Protein AF-A0A9D3YQ6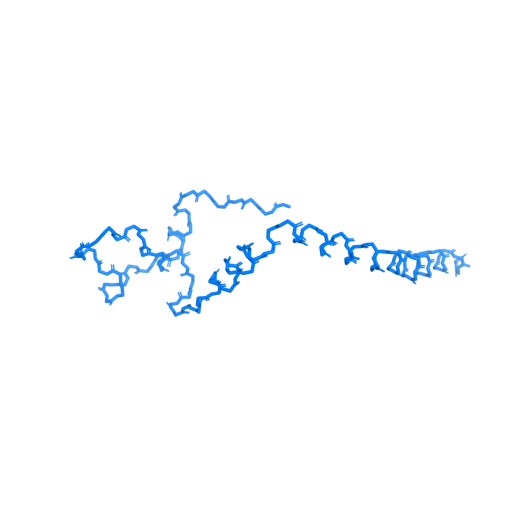0-F1 (afdb_monomer)

pLDDT: mean 81.56, std 13.22, range [49.41, 96.06]

Secondary structure (DSSP, 8-state):
-PPPPPTTHHHHHH----TTTS-S--SS-GGG--GGGSS-SS----HHHHHHHHHHHGGGHHHHHHHHHHHHHHHHIIIIIIIIIIHHHTT-

Solvent-accessible surface area (backbone atoms only — not comparable to full-atom values): 5836 Å² total; per-residue (Å²): 133,82,77,79,78,59,90,64,50,49,32,78,74,39,52,75,81,53,71,91,79,67,55,83,85,54,102,56,76,59,86,73,63,64,52,43,46,36,92,53,89,79,79,83,82,61,63,59,61,52,48,54,51,42,76,76,36,61,89,47,53,63,54,52,54,52,51,53,47,66,64,47,48,58,54,49,52,56,62,47,49,44,54,60,51,55,52,54,61,70,74,108

InterPro domains:
  IPR002129 Pyridoxal phosphate-dependent decarboxylase, major domain [PF00282] (7-67)
  IPR015421 Pyridoxal phosphate-dependent transferase, major domain [G3DSA:3.40.640.10] (11-45)
  IPR015424 Pyridoxal phosphate-dependent transferase [SSF53383] (7-58)

Foldseek 3Di:
DDDDDDPPPLLVVQAPPPCVQQPCPDPDHSVPVCQSSDNDNDDDPPVVVVVVCCVVQVPCPVVVVVVVCVVVVVVCCVVPVCCVPVVVVVVD

Mean predicted aligned error: 11.25 Å

Sequence (92 aa):
MVPMPRQGELESVNELGADYLYQKDKMYDTSYDTGDKAIQCGRHNDVFKLWLMWRSKVNKFTNILSHVFQQLCPFIFTHLIVYDIVYFDSTK

Nearest PDB structures (foldseek):
  3vp6-assembly1_A  TM=1.001E+00  e=2.426E-04  Homo sapiens

Structure (mmCIF, N/CA/C/O backbone):
data_AF-A0A9D3YQ60-F1
#
_entry.id   AF-A0A9D3YQ60-F1
#
loop_
_atom_site.group_PDB
_atom_site.id
_atom_site.type_symbol
_atom_site.label_atom_id
_atom_site.label_alt_id
_atom_site.label_comp_id
_atom_site.label_asym_id
_atom_site.label_entity_id
_atom_site.label_seq_id
_atom_site.pdbx_PDB_ins_code
_atom_site.Cartn_x
_atom_site.Cartn_y
_atom_site.Cartn_z
_atom_site.occupancy
_atom_site.B_iso_or_equiv
_atom_site.auth_seq_id
_atom_site.auth_comp_id
_atom_site.auth_asym_id
_atom_site.auth_atom_id
_atom_site.pdbx_PDB_model_num
ATOM 1 N N . MET A 1 1 ? 17.279 -11.17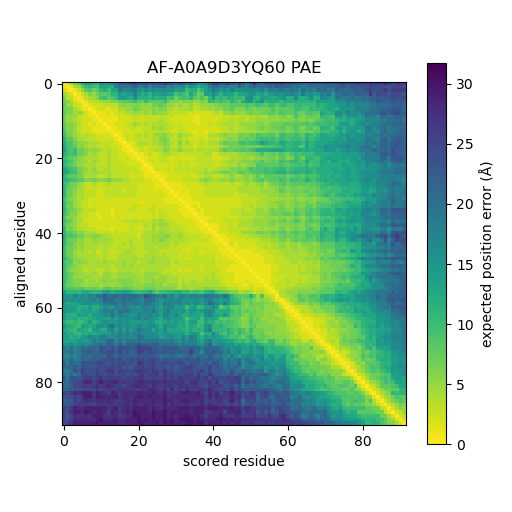1 -3.790 1.00 49.41 1 MET A N 1
ATOM 2 C CA . MET A 1 1 ? 15.838 -11.500 -3.819 1.00 49.41 1 MET A CA 1
ATOM 3 C C . MET A 1 1 ? 15.292 -11.121 -2.452 1.00 49.41 1 MET A C 1
ATOM 5 O O . MET A 1 1 ? 15.751 -11.697 -1.476 1.00 49.41 1 MET A O 1
ATOM 9 N N . VAL A 1 2 ? 14.470 -10.073 -2.346 1.00 66.50 2 VAL A N 1
ATOM 10 C CA . VAL A 1 2 ? 13.914 -9.655 -1.046 1.00 66.50 2 VAL A CA 1
ATOM 11 C C . VAL A 1 2 ? 12.817 -10.658 -0.677 1.00 66.50 2 VAL A C 1
ATOM 13 O O . VAL A 1 2 ? 11.927 -10.868 -1.504 1.00 66.50 2 VAL A O 1
ATOM 16 N N . PRO A 1 3 ? 12.891 -11.330 0.484 1.00 75.25 3 PRO A N 1
ATOM 17 C CA . PRO A 1 3 ? 11.858 -12.273 0.885 1.00 75.25 3 PRO A CA 1
ATOM 18 C C . PRO A 1 3 ? 10.534 -11.527 1.074 1.00 75.25 3 PRO A C 1
ATOM 20 O O . PRO A 1 3 ? 10.490 -10.465 1.693 1.00 75.25 3 PRO A O 1
ATOM 23 N N . MET A 1 4 ? 9.458 -12.078 0.512 1.00 69.81 4 MET A N 1
ATOM 24 C CA . MET A 1 4 ? 8.104 -11.587 0.766 1.00 69.81 4 MET A CA 1
ATOM 25 C C . MET A 1 4 ? 7.801 -11.723 2.267 1.00 69.81 4 MET A C 1
ATOM 27 O O . MET A 1 4 ? 7.992 -12.822 2.799 1.00 69.81 4 MET A O 1
ATOM 31 N N . PRO A 1 5 ? 7.335 -10.658 2.947 1.00 76.62 5 PRO A N 1
ATOM 32 C CA . PRO A 1 5 ? 6.929 -10.740 4.346 1.00 76.62 5 PRO A CA 1
ATOM 33 C C . PRO A 1 5 ? 5.856 -11.811 4.531 1.00 76.62 5 PRO A C 1
ATOM 35 O O . PRO A 1 5 ? 4.953 -11.941 3.696 1.00 76.62 5 PRO A O 1
ATOM 38 N N . ARG A 1 6 ? 5.934 -12.573 5.626 1.00 87.56 6 ARG A N 1
ATOM 39 C CA . ARG A 1 6 ? 4.855 -13.497 5.986 1.00 87.56 6 ARG A CA 1
ATOM 40 C C . ARG A 1 6 ? 3.608 -12.691 6.339 1.00 87.56 6 ARG A C 1
ATO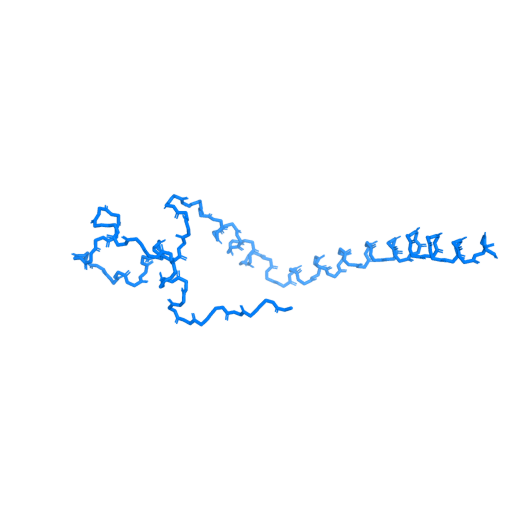M 42 O O . ARG A 1 6 ? 3.672 -11.539 6.772 1.00 87.56 6 ARG A O 1
ATOM 49 N N . GLN A 1 7 ? 2.448 -13.302 6.133 1.00 86.44 7 GLN A N 1
ATOM 50 C CA . GLN A 1 7 ? 1.178 -12.647 6.413 1.00 86.44 7 GLN A CA 1
ATOM 51 C C . GLN A 1 7 ? 1.103 -12.226 7.888 1.00 86.44 7 GLN A C 1
ATOM 53 O O . GLN A 1 7 ? 1.437 -13.010 8.772 1.00 86.44 7 GLN A O 1
ATOM 58 N N . GLY A 1 8 ? 0.700 -10.976 8.133 1.00 88.12 8 GLY A N 1
ATOM 59 C CA . GLY A 1 8 ? 0.611 -10.383 9.473 1.00 88.12 8 GLY A CA 1
ATOM 60 C C . GLY A 1 8 ? 1.886 -9.690 9.969 1.00 88.12 8 GLY A C 1
ATOM 61 O O . GLY A 1 8 ? 1.787 -8.846 10.852 1.00 88.12 8 GLY A O 1
ATOM 62 N N . GLU A 1 9 ? 3.063 -9.938 9.378 1.00 93.62 9 GLU A N 1
ATOM 63 C CA . GLU A 1 9 ? 4.314 -9.323 9.866 1.00 93.62 9 GLU A CA 1
ATOM 64 C C . GLU A 1 9 ? 4.308 -7.796 9.724 1.00 93.62 9 GLU A C 1
ATOM 66 O O . GLU A 1 9 ? 4.679 -7.081 10.651 1.00 93.62 9 GLU A O 1
ATOM 71 N N . LEU A 1 10 ? 3.828 -7.291 8.584 1.00 92.81 10 LEU A N 1
ATOM 72 C CA . LEU A 1 10 ? 3.741 -5.850 8.330 1.00 92.81 10 LEU A CA 1
ATOM 73 C C . LEU A 1 10 ? 2.799 -5.125 9.293 1.00 92.81 10 LEU A C 1
ATOM 75 O O . LEU A 1 10 ? 3.037 -3.964 9.594 1.00 92.81 10 LEU A O 1
ATOM 79 N N . GLU A 1 11 ? 1.744 -5.793 9.750 1.00 92.38 11 GLU A N 1
ATOM 80 C CA . GLU A 1 11 ? 0.815 -5.242 10.739 1.00 92.38 11 GLU A CA 1
ATOM 81 C C . GLU A 1 11 ? 1.483 -5.241 12.113 1.00 92.38 11 GLU A C 1
ATOM 83 O O . GLU A 1 11 ? 1.644 -4.188 12.709 1.00 92.38 11 GLU A O 1
ATOM 88 N N . SER A 1 12 ? 2.035 -6.384 12.539 1.00 92.31 12 SER A N 1
ATOM 89 C CA . SER A 1 12 ? 2.656 -6.525 13.865 1.00 92.31 12 SER A CA 1
ATOM 90 C C . SER A 1 12 ? 3.791 -5.536 14.161 1.00 92.31 12 SER A C 1
ATOM 92 O O . SER A 1 12 ? 4.059 -5.243 15.321 1.00 92.31 12 SER A O 1
ATOM 94 N N . VAL A 1 13 ? 4.483 -5.048 13.126 1.00 92.88 13 VAL A N 1
ATOM 95 C CA . VAL A 1 13 ? 5.615 -4.122 13.270 1.00 92.88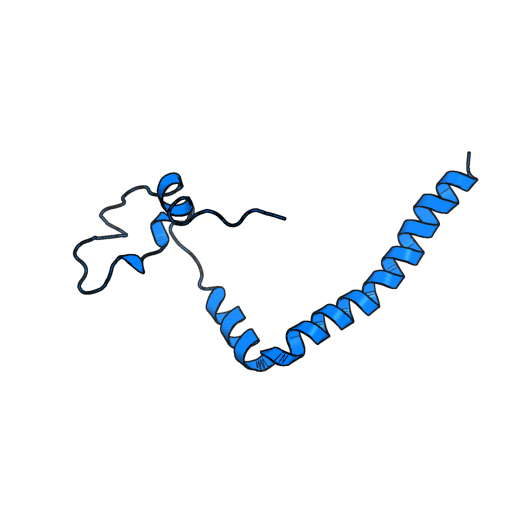 13 VAL A CA 1
ATOM 96 C C . VAL A 1 13 ? 5.186 -2.656 13.186 1.00 92.88 13 VAL A C 1
ATOM 98 O O . VAL A 1 13 ? 5.848 -1.806 13.776 1.00 92.88 13 VAL A O 1
ATOM 101 N N . ASN A 1 14 ? 4.121 -2.348 12.443 1.00 94.06 14 ASN A N 1
ATOM 102 C CA . ASN A 1 14 ? 3.734 -0.966 12.146 1.00 94.06 14 ASN A CA 1
ATOM 103 C C . ASN A 1 14 ? 2.451 -0.522 12.864 1.00 94.06 14 ASN A C 1
ATOM 105 O O . ASN A 1 14 ? 2.166 0.675 12.879 1.00 94.06 14 ASN A O 1
ATOM 109 N N . GLU A 1 15 ? 1.688 -1.450 13.443 1.00 91.94 15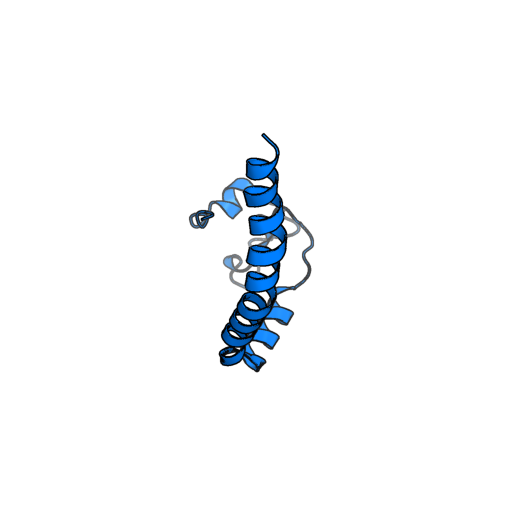 GLU A N 1
ATOM 110 C CA . GLU A 1 15 ? 0.422 -1.155 14.104 1.00 91.94 15 GLU A CA 1
ATOM 111 C C . GLU A 1 15 ? 0.629 -0.222 15.301 1.00 91.94 15 GLU A C 1
ATOM 113 O O . GLU A 1 15 ? 1.427 -0.481 16.204 1.00 91.94 15 GLU A O 1
ATOM 118 N N . LEU A 1 16 ? -0.133 0.873 15.305 1.00 89.81 16 LEU A N 1
ATOM 119 C CA . LEU A 1 16 ? -0.205 1.812 16.425 1.00 89.81 16 LEU A CA 1
ATOM 120 C C . LEU A 1 16 ? -1.541 1.721 17.173 1.00 89.81 16 LEU A C 1
ATOM 122 O O . LEU A 1 16 ? -1.651 2.273 18.265 1.00 89.81 16 LEU A O 1
ATOM 126 N N . GLY A 1 17 ? -2.553 1.062 16.594 1.00 88.19 17 GLY A N 1
ATOM 127 C CA . GLY A 1 17 ? -3.875 0.918 17.209 1.00 88.19 17 GLY A CA 1
ATOM 128 C C . GLY A 1 17 ? -4.609 2.253 17.366 1.00 88.19 17 GLY A C 1
ATOM 129 O O . GLY A 1 17 ? -5.179 2.536 18.415 1.00 88.19 17 GLY A O 1
ATOM 130 N N . ALA A 1 18 ? -4.557 3.122 16.352 1.00 89.38 18 ALA A N 1
ATOM 131 C CA . ALA A 1 18 ? -5.178 4.443 16.425 1.00 89.38 18 ALA A CA 1
ATOM 132 C C . ALA A 1 18 ? -6.716 4.367 16.310 1.00 89.38 18 ALA A C 1
ATOM 134 O O . ALA A 1 18 ? -7.265 4.285 15.206 1.00 89.38 18 ALA A O 1
ATOM 135 N N . ASP A 1 19 ? -7.411 4.500 17.444 1.00 87.88 19 ASP A N 1
ATOM 136 C CA . ASP A 1 19 ? -8.880 4.399 17.557 1.00 87.88 19 ASP A CA 1
ATOM 137 C C . ASP A 1 19 ? -9.667 5.398 16.688 1.00 87.88 19 ASP A C 1
ATOM 139 O O . ASP A 1 19 ? -10.839 5.186 16.381 1.00 87.88 19 ASP A O 1
ATOM 143 N N . TYR A 1 20 ? -9.038 6.498 16.270 1.00 89.88 20 TYR A N 1
ATOM 144 C CA . TYR A 1 20 ? -9.668 7.533 15.445 1.00 89.88 20 TYR A CA 1
ATOM 145 C C . TYR A 1 20 ? -9.513 7.302 13.935 1.00 89.88 20 TYR A C 1
ATOM 147 O O . TYR A 1 20 ? -10.193 7.965 13.153 1.00 89.88 20 TYR A O 1
ATOM 155 N N . LEU A 1 21 ? -8.616 6.404 13.510 1.00 91.38 21 LEU A N 1
ATOM 156 C CA . LEU A 1 21 ? -8.302 6.181 12.094 1.00 91.38 21 LEU A CA 1
ATOM 157 C C . LEU A 1 21 ? -8.818 4.818 11.605 1.00 91.38 21 LEU A C 1
ATOM 159 O O . LEU A 1 21 ? -9.423 4.733 10.531 1.00 91.38 21 LEU A O 1
ATOM 163 N N . TYR A 1 22 ? -8.658 3.768 12.419 1.00 89.56 22 TYR A N 1
ATOM 164 C CA . TYR A 1 22 ? -9.014 2.384 12.072 1.00 89.56 22 TYR A CA 1
ATOM 165 C C . TYR A 1 22 ? -9.993 1.767 13.079 1.00 89.56 22 TYR A C 1
ATOM 167 O O . TYR A 1 22 ? -9.733 0.736 13.697 1.00 89.56 22 TYR A O 1
ATOM 175 N N . GLN A 1 23 ? -11.149 2.417 13.219 1.00 92.19 23 GLN A N 1
ATOM 176 C CA . GLN A 1 23 ? -12.281 1.947 14.023 1.00 92.19 23 GLN A CA 1
ATOM 177 C C . GLN A 1 23 ? -12.688 0.510 13.659 1.00 92.19 23 GLN A C 1
ATOM 179 O O . GLN A 1 23 ? -12.833 0.182 12.479 1.00 92.19 23 GLN A O 1
ATOM 184 N N . LYS A 1 24 ? -12.874 -0.350 14.667 1.00 89.19 24 LYS A N 1
ATOM 185 C CA . LYS A 1 24 ? -13.199 -1.775 14.465 1.00 89.19 24 LYS A CA 1
ATOM 186 C C . LYS A 1 24 ? -14.703 -2.040 14.306 1.00 89.19 24 LYS A C 1
ATOM 188 O O . LYS A 1 24 ? -15.080 -3.118 13.863 1.00 89.19 24 LYS A O 1
ATOM 193 N N . ASP A 1 25 ? -15.552 -1.067 14.619 1.00 93.88 25 ASP A N 1
ATOM 194 C CA . ASP A 1 25 ? -17.020 -1.138 14.634 1.00 93.88 25 ASP A CA 1
ATOM 195 C C . ASP A 1 25 ? -17.686 -0.663 13.326 1.00 93.88 25 ASP A C 1
ATOM 197 O O . ASP A 1 25 ? -18.858 -0.285 13.300 1.00 93.88 25 ASP A O 1
ATOM 201 N N . LYS A 1 26 ? -16.957 -0.691 12.206 1.00 94.00 26 LYS A N 1
ATOM 202 C CA . LYS A 1 26 ? -17.474 -0.252 10.902 1.00 94.00 26 LYS A CA 1
ATOM 203 C C . LYS A 1 26 ? -18.476 -1.255 10.316 1.00 94.00 26 LYS A C 1
ATOM 205 O O . LYS A 1 26 ? -18.390 -2.457 10.532 1.00 94.00 26 LYS A O 1
ATOM 210 N N . MET A 1 27 ? -19.392 -0.762 9.477 1.00 96.06 27 MET A N 1
ATOM 211 C CA . MET A 1 27 ? -20.412 -1.572 8.778 1.00 96.06 27 MET A CA 1
ATOM 212 C C . MET A 1 27 ? -19.849 -2.469 7.651 1.00 96.06 27 MET A C 1
ATOM 214 O O . MET A 1 27 ? -20.611 -3.007 6.849 1.00 96.06 27 MET A 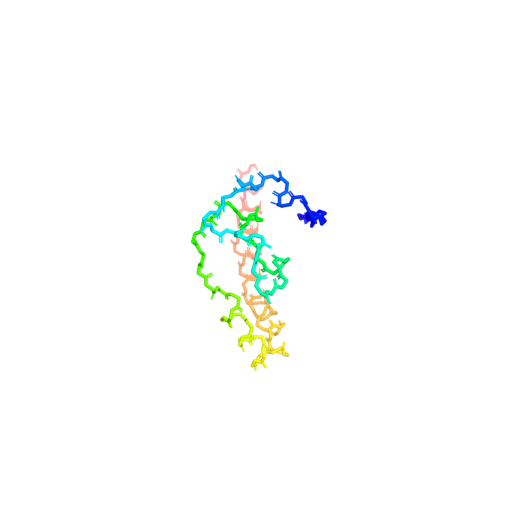O 1
ATOM 218 N N . TYR A 1 28 ? -18.527 -2.594 7.540 1.00 95.62 28 TYR A N 1
ATOM 219 C CA . TYR A 1 28 ? -17.828 -3.376 6.525 1.00 95.62 28 TYR A CA 1
ATOM 220 C C . TYR A 1 28 ? -16.674 -4.153 7.168 1.00 95.62 28 TYR A C 1
ATOM 222 O O . TYR A 1 28 ? -16.268 -3.852 8.288 1.00 95.62 28 TYR A O 1
ATOM 230 N N . ASP A 1 29 ? -16.136 -5.146 6.457 1.00 95.06 29 ASP A N 1
ATOM 231 C CA . ASP A 1 29 ? -14.988 -5.912 6.943 1.00 95.06 29 ASP A CA 1
ATOM 232 C C . ASP A 1 29 ? -13.740 -5.021 7.066 1.00 95.06 29 ASP A C 1
ATOM 234 O O . ASP A 1 29 ? -13.157 -4.576 6.076 1.00 95.06 29 ASP A O 1
ATOM 238 N N . THR A 1 30 ? -13.316 -4.770 8.300 1.00 92.94 30 THR A N 1
ATOM 239 C CA . THR A 1 30 ? -12.171 -3.908 8.611 1.00 92.94 30 THR A CA 1
ATOM 240 C C . THR A 1 30 ? -10.833 -4.525 8.206 1.00 92.94 30 THR A C 1
ATOM 242 O O . THR A 1 30 ? -9.826 -3.824 8.191 1.00 92.94 30 THR A O 1
ATOM 245 N N . SER A 1 31 ? -10.800 -5.790 7.765 1.00 91.38 31 SER A N 1
ATOM 246 C CA . SER A 1 31 ? -9.595 -6.416 7.203 1.00 91.38 31 SER A CA 1
ATOM 247 C C . SER A 1 31 ? -9.065 -5.715 5.935 1.00 91.38 31 SER A C 1
ATOM 249 O O . SER A 1 31 ? -7.870 -5.814 5.622 1.00 91.38 31 SER A O 1
ATOM 251 N N . TYR A 1 32 ? -9.927 -4.964 5.232 1.00 92.56 32 TYR A N 1
ATOM 252 C CA . TYR A 1 32 ? -9.566 -4.130 4.080 1.00 92.56 32 TYR A CA 1
ATOM 253 C C . TYR A 1 32 ? -8.859 -2.819 4.460 1.00 92.56 32 TYR A C 1
ATOM 255 O O . TYR A 1 32 ? -8.240 -2.192 3.594 1.00 92.56 32 TYR A O 1
ATOM 263 N N . ASP A 1 33 ? -8.896 -2.411 5.730 1.00 93.19 33 ASP A N 1
ATOM 264 C CA . ASP A 1 33 ? -8.158 -1.248 6.213 1.00 93.19 33 ASP A CA 1
ATOM 265 C C . ASP A 1 33 ? -6.674 -1.630 6.365 1.00 93.19 33 ASP A C 1
ATOM 267 O O . ASP A 1 33 ? -6.231 -2.192 7.361 1.00 93.19 33 ASP A O 1
ATOM 271 N N . THR A 1 34 ? -5.860 -1.350 5.344 1.00 92.94 34 THR A N 1
ATOM 272 C CA . THR A 1 34 ? -4.435 -1.747 5.325 1.00 92.94 34 THR A CA 1
ATOM 273 C C . THR A 1 34 ? -3.498 -0.727 5.969 1.00 92.94 34 THR A C 1
ATOM 275 O O . THR A 1 34 ? -2.307 -0.710 5.662 1.00 92.94 34 THR A O 1
ATOM 278 N N . GLY A 1 35 ? -4.033 0.205 6.744 1.00 91.88 35 GLY A N 1
ATOM 279 C CA . GLY A 1 35 ? -3.291 1.376 7.180 1.00 91.88 35 GLY A CA 1
ATOM 280 C C . GLY A 1 35 ? -2.265 1.086 8.273 1.00 91.88 35 GLY A C 1
ATOM 281 O O . GLY A 1 35 ? -1.116 1.484 8.125 1.00 91.88 35 GLY A O 1
ATOM 282 N N . ASP A 1 36 ? -2.626 0.271 9.267 1.00 92.88 36 ASP A N 1
ATOM 283 C CA . ASP A 1 36 ? -1.712 -0.220 10.317 1.00 92.88 36 ASP A CA 1
ATOM 284 C C . ASP A 1 36 ? -0.617 -1.170 9.788 1.00 92.88 36 ASP A C 1
ATOM 286 O O . ASP A 1 36 ? 0.282 -1.575 10.514 1.00 92.88 36 ASP A O 1
ATOM 290 N N . LYS A 1 37 ? -0.647 -1.515 8.494 1.00 92.50 37 LYS A N 1
ATOM 291 C CA . LYS A 1 37 ? 0.410 -2.292 7.821 1.00 92.50 37 LYS A CA 1
ATOM 292 C C . LYS A 1 37 ? 1.510 -1.404 7.241 1.00 92.50 37 LYS A C 1
ATOM 294 O O . LYS A 1 37 ? 2.483 -1.925 6.695 1.00 92.50 37 LYS A O 1
ATOM 299 N N . ALA A 1 38 ? 1.337 -0.083 7.276 1.00 91.75 38 ALA A N 1
ATOM 300 C CA . ALA A 1 38 ? 2.237 0.884 6.670 1.00 91.75 38 ALA A CA 1
ATOM 301 C C . ALA A 1 38 ? 2.778 1.862 7.714 1.00 91.75 38 ALA A C 1
ATOM 303 O O . ALA A 1 38 ? 2.086 2.267 8.635 1.00 91.75 38 ALA A O 1
ATOM 304 N N . ILE A 1 39 ? 4.011 2.318 7.499 1.00 92.62 39 ILE A N 1
ATOM 305 C CA . ILE A 1 39 ? 4.644 3.357 8.328 1.00 92.62 39 ILE A CA 1
ATOM 306 C C . ILE A 1 39 ? 3.973 4.731 8.114 1.00 92.62 39 ILE A C 1
ATOM 308 O O . ILE A 1 39 ? 4.080 5.632 8.940 1.00 92.62 39 ILE A O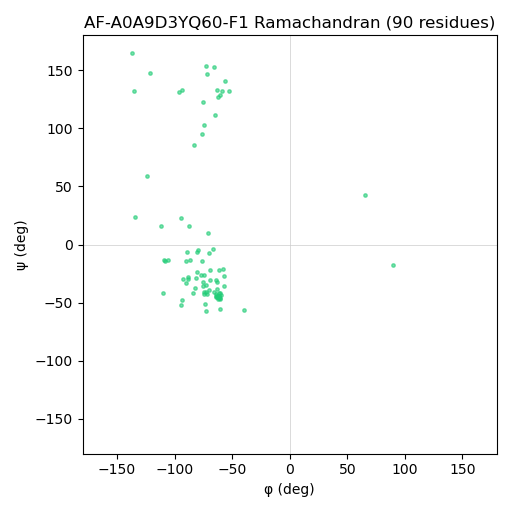 1
ATOM 312 N N . GLN A 1 40 ? 3.300 4.927 6.976 1.00 92.56 40 GLN A N 1
ATOM 313 C CA . GLN A 1 40 ? 2.693 6.202 6.590 1.00 92.56 40 GLN A CA 1
ATOM 314 C C . GLN A 1 40 ? 1.223 6.276 7.011 1.00 92.56 40 GLN A C 1
ATOM 316 O O . GLN A 1 40 ? 0.449 5.386 6.670 1.00 92.56 40 GLN A O 1
ATOM 321 N N . CYS A 1 41 ? 0.810 7.392 7.622 1.00 90.25 41 CYS A N 1
ATOM 322 C CA . CYS A 1 41 ? -0.604 7.646 7.919 1.00 90.25 41 CYS A CA 1
ATOM 323 C C . CYS A 1 41 ? -1.402 7.974 6.644 1.00 90.25 41 CYS A C 1
ATOM 325 O O . CYS A 1 41 ? -2.381 7.313 6.313 1.00 90.25 41 CYS A O 1
ATOM 327 N N . GLY A 1 42 ? -0.977 9.008 5.908 1.00 92.12 42 GLY A N 1
ATOM 328 C CA . GLY A 1 42 ? -1.578 9.405 4.634 1.00 92.12 42 GLY A CA 1
ATOM 329 C C . GLY A 1 42 ? -0.816 8.805 3.457 1.00 92.12 42 GLY A C 1
ATOM 330 O O . GLY A 1 42 ? 0.407 8.931 3.389 1.00 92.12 42 GLY A O 1
ATOM 331 N N . ARG A 1 43 ? -1.526 8.185 2.508 1.00 94.00 43 ARG A N 1
ATOM 332 C CA . ARG A 1 43 ? -0.911 7.542 1.338 1.00 94.00 43 ARG A CA 1
ATOM 333 C C . ARG A 1 43 ? -1.652 7.879 0.048 1.00 94.00 43 ARG A C 1
ATOM 335 O O . ARG A 1 43 ? -2.873 7.763 -0.028 1.00 94.00 43 ARG A O 1
ATOM 342 N N . HIS A 1 44 ? -0.900 8.264 -0.981 1.00 95.94 44 HIS A N 1
ATOM 343 C CA . HIS A 1 44 ? -1.442 8.484 -2.321 1.00 95.94 44 HIS A CA 1
ATOM 344 C C . HIS A 1 44 ? -1.806 7.149 -2.993 1.00 95.94 44 HIS A C 1
ATOM 346 O O . HIS A 1 44 ? -1.150 6.129 -2.785 1.00 95.94 44 HIS A O 1
ATOM 352 N N . ASN A 1 45 ? -2.853 7.139 -3.822 1.00 93.69 45 ASN A N 1
ATOM 353 C CA . ASN A 1 45 ? -3.259 5.940 -4.553 1.00 93.69 45 ASN A CA 1
ATOM 354 C C . ASN A 1 45 ? -2.436 5.773 -5.842 1.00 93.69 45 ASN A C 1
ATOM 356 O O . ASN A 1 45 ? -2.857 6.174 -6.928 1.00 93.69 45 ASN A O 1
ATOM 360 N N . ASP A 1 46 ? -1.265 5.150 -5.723 1.00 94.94 46 ASP A N 1
ATOM 361 C CA . ASP A 1 46 ? -0.417 4.838 -6.880 1.00 94.94 46 ASP A CA 1
ATOM 362 C C . ASP A 1 46 ? -0.853 3.573 -7.633 1.00 94.94 46 ASP A C 1
ATOM 364 O O . ASP A 1 46 ? -0.594 3.440 -8.834 1.00 94.94 46 ASP A O 1
ATOM 368 N N . VAL A 1 47 ? -1.570 2.656 -6.966 1.00 95.19 47 VAL A N 1
ATOM 369 C CA . VAL A 1 47 ? -1.964 1.370 -7.564 1.00 95.19 47 VAL A CA 1
ATOM 370 C C . VAL A 1 47 ? -2.914 1.557 -8.744 1.00 95.19 47 VAL A C 1
ATOM 372 O O . VAL A 1 47 ? -2.848 0.794 -9.705 1.00 95.19 47 VAL A O 1
ATOM 375 N N . PHE A 1 48 ? -3.745 2.602 -8.739 1.00 94.25 48 PHE A N 1
ATOM 376 C CA . PHE A 1 48 ? -4.695 2.838 -9.824 1.00 94.25 48 PHE A CA 1
ATOM 377 C C . PHE A 1 48 ? -4.016 3.173 -11.161 1.00 94.25 48 PHE A C 1
ATOM 379 O O . PHE A 1 48 ? -4.413 2.649 -12.204 1.00 94.25 48 PHE A O 1
ATOM 386 N N . LYS A 1 49 ? -2.947 3.984 -11.139 1.00 93.81 49 LYS A N 1
ATOM 387 C CA . LYS A 1 49 ? -2.163 4.318 -12.344 1.00 93.81 49 LYS A CA 1
ATOM 388 C C . LYS A 1 49 ? -1.565 3.052 -12.957 1.00 93.81 49 LYS A C 1
ATOM 390 O O . LYS A 1 49 ? -1.696 2.821 -14.160 1.00 93.81 49 LYS A O 1
ATOM 395 N N . LEU A 1 50 ? -0.970 2.208 -12.111 1.00 92.06 50 LEU A N 1
ATOM 396 C CA . LEU A 1 50 ? -0.411 0.928 -12.533 1.00 92.06 50 LEU A CA 1
ATOM 397 C C . LEU A 1 50 ? -1.501 -0.016 -13.050 1.00 92.06 50 LEU A C 1
ATOM 399 O O . LEU A 1 50 ? -1.319 -0.619 -14.101 1.00 92.06 50 LEU A O 1
ATOM 403 N N . TRP A 1 51 ? -2.640 -0.118 -12.364 1.00 93.69 51 TRP A N 1
ATOM 404 C CA . TRP A 1 51 ? -3.748 -0.984 -12.767 1.00 93.69 51 TRP A CA 1
ATOM 405 C C . TRP A 1 51 ? -4.292 -0.607 -14.149 1.00 93.69 51 TRP A C 1
ATOM 407 O O . TRP A 1 51 ? -4.434 -1.477 -15.007 1.00 93.69 51 TRP A O 1
ATOM 417 N N . LEU A 1 52 ? -4.512 0.683 -14.421 1.00 93.69 52 LEU A N 1
ATOM 418 C CA . LEU A 1 52 ? -4.933 1.155 -15.746 1.00 93.69 52 LEU A CA 1
ATOM 419 C C . LEU A 1 52 ? -3.884 0.867 -16.828 1.00 93.69 52 LEU A C 1
ATOM 421 O O . LEU A 1 52 ? -4.217 0.392 -17.921 1.00 93.69 52 LEU A O 1
ATOM 425 N N . MET A 1 53 ? -2.605 1.124 -16.539 1.00 90.88 53 MET A N 1
ATOM 426 C CA . MET A 1 53 ? -1.514 0.782 -17.457 1.00 90.88 53 MET A CA 1
ATOM 427 C C . MET A 1 53 ? -1.460 -0.721 -17.728 1.00 90.88 53 MET A C 1
ATOM 429 O O . MET A 1 53 ? -1.304 -1.130 -18.878 1.00 90.88 53 MET A O 1
ATOM 433 N N . TRP A 1 54 ? -1.645 -1.541 -16.696 1.00 88.81 54 TRP A N 1
ATOM 434 C CA . TRP A 1 54 ? -1.690 -2.989 -16.816 1.00 88.81 54 TRP A CA 1
ATOM 435 C C . TRP A 1 54 ? -2.840 -3.394 -17.731 1.00 88.81 54 TRP A C 1
ATOM 437 O O . TRP A 1 54 ? -2.596 -4.005 -18.763 1.00 88.81 54 TRP A O 1
ATOM 447 N N . ARG A 1 55 ? -4.077 -2.971 -17.443 1.00 90.00 55 ARG A N 1
ATOM 448 C CA . ARG A 1 55 ? -5.264 -3.297 -18.256 1.00 90.00 55 ARG A CA 1
ATOM 449 C C . ARG A 1 55 ? -5.137 -2.860 -19.718 1.00 90.00 55 ARG A C 1
ATOM 451 O O . ARG A 1 55 ? -5.604 -3.580 -20.594 1.00 90.00 55 ARG A O 1
ATOM 458 N N . SER A 1 56 ? -4.497 -1.723 -19.991 1.00 89.19 56 SER A N 1
ATOM 459 C CA . SER A 1 56 ? -4.326 -1.205 -21.358 1.00 89.19 56 SER A CA 1
ATOM 460 C C . SER A 1 56 ? -3.171 -1.843 -22.140 1.00 89.19 56 SER A C 1
ATOM 462 O O . SER A 1 56 ? -3.223 -1.894 -23.370 1.00 89.19 56 SER A O 1
ATOM 464 N N . LYS A 1 57 ? -2.109 -2.306 -21.464 1.00 84.50 57 LYS A N 1
ATOM 465 C CA . LYS A 1 57 ? -0.845 -2.720 -22.103 1.00 84.50 57 LYS A CA 1
ATOM 466 C C . LYS A 1 57 ? -0.280 -4.053 -21.591 1.00 84.50 57 LYS A C 1
ATOM 468 O O . LYS A 1 57 ? 0.916 -4.271 -21.768 1.00 84.50 57 LYS A O 1
ATOM 473 N N . VAL A 1 58 ? -1.100 -4.958 -21.034 1.00 75.06 58 VAL A N 1
ATOM 474 C CA . VAL A 1 58 ? -0.673 -6.270 -20.477 1.00 75.06 58 VAL A CA 1
ATOM 475 C C . VAL A 1 58 ? 0.408 -6.943 -21.329 1.00 75.06 58 VAL A C 1
ATOM 477 O O . VAL A 1 58 ? 1.511 -7.194 -20.856 1.00 75.06 58 VAL A O 1
ATOM 480 N N . ASN A 1 59 ? 0.125 -7.153 -22.618 1.00 71.62 59 ASN A N 1
ATOM 481 C CA . ASN A 1 59 ? 0.998 -7.909 -23.524 1.00 71.62 59 ASN A CA 1
ATOM 482 C C . ASN A 1 59 ? 2.196 -7.102 -24.060 1.00 71.62 59 ASN A C 1
ATOM 484 O O . ASN A 1 59 ? 3.015 -7.635 -24.800 1.00 71.62 59 ASN A O 1
ATOM 488 N N . LYS A 1 60 ? 2.283 -5.804 -23.746 1.00 76.25 60 LYS A N 1
ATOM 489 C CA . LYS A 1 60 ? 3.358 -4.904 -24.198 1.00 76.25 60 LYS A CA 1
ATOM 490 C C . LYS A 1 60 ? 4.354 -4.568 -23.088 1.00 76.25 60 LYS A C 1
ATOM 492 O O . LYS A 1 60 ? 5.419 -4.045 -23.398 1.00 76.25 60 LYS A O 1
ATOM 497 N N . PHE A 1 61 ? 4.039 -4.866 -21.825 1.00 74.38 61 PHE A N 1
ATOM 498 C CA . PHE A 1 61 ? 4.941 -4.612 -20.695 1.00 74.38 61 PHE A CA 1
ATOM 499 C C . PHE A 1 61 ? 6.269 -5.361 -20.838 1.00 74.38 61 PHE A C 1
ATOM 501 O O . PHE A 1 61 ? 7.331 -4.770 -20.655 1.00 74.38 61 PHE A O 1
ATOM 508 N N . THR A 1 62 ? 6.213 -6.632 -21.241 1.00 74.69 62 THR A N 1
ATOM 509 C CA . THR A 1 62 ? 7.402 -7.451 -21.513 1.00 74.69 62 THR A CA 1
ATOM 510 C C . THR A 1 62 ? 8.235 -6.854 -22.639 1.00 74.69 62 THR A C 1
ATOM 512 O O . THR A 1 62 ? 9.430 -6.661 -22.466 1.00 74.69 62 THR A O 1
ATOM 515 N N . ASN A 1 63 ? 7.597 -6.452 -23.742 1.00 77.94 63 ASN A N 1
ATOM 516 C CA . ASN A 1 63 ? 8.289 -5.873 -24.894 1.00 77.94 63 ASN A CA 1
ATOM 517 C C . ASN A 1 63 ? 8.997 -4.559 -24.549 1.00 77.94 63 ASN A C 1
ATOM 519 O O . ASN A 1 63 ? 10.101 -4.329 -25.026 1.00 77.94 63 ASN A O 1
ATOM 523 N N . ILE A 1 64 ? 8.402 -3.709 -23.706 1.00 79.69 64 ILE A N 1
ATOM 524 C CA . ILE A 1 64 ? 9.055 -2.477 -23.237 1.00 79.69 64 ILE A CA 1
ATOM 525 C C . ILE A 1 64 ? 10.320 -2.818 -22.441 1.00 79.69 64 ILE A C 1
ATOM 527 O O . ILE A 1 64 ? 11.372 -2.244 -22.708 1.00 79.69 64 ILE A O 1
ATOM 531 N N . LEU A 1 65 ? 10.246 -3.777 -21.513 1.00 77.88 65 LEU A N 1
ATOM 532 C CA . LEU A 1 65 ? 11.412 -4.218 -20.741 1.00 77.88 65 LEU A CA 1
ATOM 533 C C . LEU A 1 65 ? 12.496 -4.817 -21.645 1.00 77.88 65 LEU A C 1
ATOM 535 O O . LEU A 1 65 ? 13.665 -4.460 -21.514 1.00 77.88 65 LEU A O 1
ATOM 539 N N . SER A 1 66 ? 12.112 -5.671 -22.598 1.00 80.75 66 SER A N 1
ATOM 540 C CA . SER A 1 66 ? 13.027 -6.265 -23.578 1.00 80.75 66 SER A CA 1
ATOM 541 C C . SER A 1 66 ? 13.701 -5.204 -24.447 1.00 80.75 66 SER A C 1
ATOM 543 O O . SER A 1 66 ? 14.913 -5.253 -24.636 1.00 80.75 66 SER A O 1
ATOM 545 N N . HIS A 1 67 ? 12.946 -4.215 -24.935 1.00 80.44 67 HIS A N 1
ATOM 546 C CA . HIS A 1 67 ? 13.489 -3.120 -25.739 1.00 80.44 67 HIS A CA 1
ATOM 547 C C . HIS A 1 67 ? 14.481 -2.262 -24.952 1.00 80.44 67 HIS A C 1
ATOM 549 O O . HIS A 1 67 ? 15.559 -1.966 -25.461 1.00 80.44 67 HIS A O 1
ATOM 555 N N . VAL A 1 68 ? 14.149 -1.900 -23.710 1.00 78.75 68 VAL A N 1
ATOM 556 C CA . VAL A 1 68 ? 15.047 -1.130 -22.837 1.00 78.75 68 VAL A CA 1
ATOM 557 C C . VAL A 1 68 ? 16.327 -1.919 -22.553 1.00 78.75 68 VAL A C 1
ATOM 559 O O . VAL A 1 68 ? 17.423 -1.376 -22.678 1.00 78.75 68 VAL A O 1
ATOM 562 N N . PHE A 1 69 ? 16.211 -3.211 -22.241 1.00 79.31 69 PHE A N 1
ATOM 563 C CA . PHE A 1 69 ? 17.370 -4.064 -21.986 1.00 79.31 69 PHE A CA 1
ATOM 564 C C . PHE A 1 69 ? 18.259 -4.213 -23.228 1.00 79.31 69 PHE A C 1
ATOM 566 O O . PHE A 1 69 ? 19.471 -4.041 -23.138 1.00 79.31 69 PHE A O 1
ATOM 573 N N . GLN A 1 70 ? 17.678 -4.458 -24.404 1.00 76.56 70 GLN A N 1
ATOM 574 C CA . GLN A 1 70 ? 18.440 -4.651 -25.638 1.00 76.56 70 GLN A CA 1
ATOM 575 C C . GLN A 1 70 ? 19.129 -3.372 -26.132 1.00 76.56 70 GLN A C 1
ATOM 577 O O . GLN A 1 70 ? 20.186 -3.460 -26.748 1.00 76.56 70 GLN A O 1
ATOM 582 N N . GLN A 1 71 ? 18.565 -2.190 -25.875 1.00 72.12 71 GLN A N 1
ATOM 583 C CA . GLN A 1 71 ? 19.193 -0.929 -26.281 1.00 72.12 71 GLN A CA 1
ATOM 584 C C . GLN A 1 71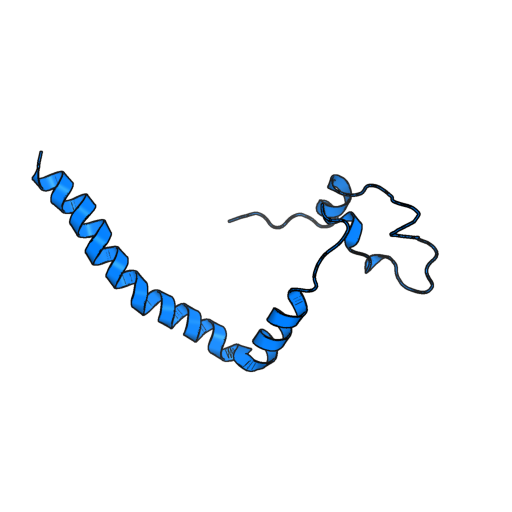 ? 20.270 -0.451 -25.300 1.00 72.12 71 GLN A C 1
ATOM 586 O O . GLN A 1 71 ? 21.296 0.068 -25.734 1.00 72.12 71 GLN A O 1
ATOM 591 N N . LEU A 1 72 ? 20.069 -0.636 -23.991 1.00 68.75 72 LEU A N 1
ATOM 592 C CA . LEU A 1 72 ? 20.985 -0.111 -22.972 1.00 68.75 72 LEU A CA 1
ATOM 593 C C . LEU A 1 72 ? 22.105 -1.090 -22.594 1.00 68.75 72 LEU A C 1
ATOM 595 O O . LEU A 1 72 ? 23.216 -0.654 -22.302 1.00 68.75 72 LEU A O 1
ATOM 599 N N . CYS A 1 73 ? 21.848 -2.402 -22.617 1.00 72.19 73 CYS A N 1
ATOM 600 C CA . CYS A 1 73 ? 22.835 -3.405 -22.209 1.00 72.19 73 CYS A CA 1
ATOM 601 C C . CYS A 1 73 ? 24.100 -3.398 -23.088 1.00 72.19 73 CYS A C 1
ATOM 603 O O . CYS A 1 73 ? 25.185 -3.355 -22.513 1.00 72.19 73 CYS A O 1
ATOM 605 N N . PRO A 1 74 ? 24.024 -3.336 -24.436 1.00 73.50 74 PRO A N 1
ATOM 606 C CA . PRO A 1 74 ? 25.223 -3.278 -25.269 1.00 73.50 74 PRO A CA 1
ATOM 607 C C . PRO A 1 74 ? 26.051 -2.029 -24.980 1.00 73.50 74 PRO A C 1
ATOM 609 O O . PRO A 1 74 ? 27.261 -2.138 -24.861 1.00 73.50 74 PRO A O 1
ATOM 612 N N . PHE A 1 75 ? 25.403 -0.872 -24.798 1.00 67.25 75 PHE A N 1
ATOM 613 C CA . PHE A 1 75 ? 26.081 0.387 -24.485 1.00 67.25 75 PHE A CA 1
ATOM 614 C C . PHE A 1 75 ? 26.848 0.312 -23.160 1.00 67.25 75 PHE A C 1
ATOM 616 O O . PHE A 1 75 ? 27.998 0.726 -23.096 1.00 67.25 75 PHE A O 1
ATOM 623 N N . ILE A 1 76 ? 26.256 -0.257 -22.109 1.00 68.06 76 ILE A N 1
ATOM 624 C CA . ILE A 1 76 ? 26.921 -0.379 -20.803 1.00 68.06 76 ILE A CA 1
ATOM 625 C C . ILE A 1 76 ? 28.032 -1.445 -20.844 1.00 68.06 76 ILE A C 1
ATOM 627 O O . ILE A 1 76 ? 29.117 -1.225 -20.306 1.00 68.06 76 ILE A O 1
ATOM 631 N N . PHE A 1 77 ? 27.804 -2.584 -21.506 1.00 68.25 77 PHE A N 1
ATOM 632 C CA . PHE A 1 77 ? 28.783 -3.676 -21.559 1.00 68.25 77 PHE A CA 1
ATOM 633 C C . PHE A 1 77 ? 30.012 -3.330 -22.407 1.00 68.25 77 PHE A C 1
ATOM 635 O O . PHE A 1 77 ? 31.127 -3.682 -22.031 1.00 68.25 77 PHE A O 1
ATOM 642 N N . THR A 1 78 ? 29.839 -2.634 -23.536 1.00 64.50 78 THR A N 1
ATOM 643 C CA . THR A 1 78 ? 30.967 -2.267 -24.403 1.00 64.50 78 THR A CA 1
ATOM 644 C C . THR A 1 78 ? 31.673 -0.999 -23.940 1.00 64.50 78 THR A C 1
ATOM 646 O O . THR A 1 78 ? 32.899 -0.977 -23.953 1.00 64.50 78 THR A O 1
ATOM 649 N N . HIS A 1 79 ? 30.952 0.043 -23.506 1.00 64.56 79 HIS A N 1
ATOM 650 C CA . HIS A 1 79 ? 31.588 1.320 -23.164 1.00 64.56 79 HIS A CA 1
ATOM 651 C C . HIS A 1 79 ? 32.070 1.441 -21.716 1.00 64.56 79 HIS A C 1
ATOM 653 O O . HIS A 1 79 ? 33.052 2.141 -21.510 1.00 64.56 79 HIS A O 1
ATOM 659 N N . LEU A 1 80 ? 31.442 0.786 -20.731 1.00 62.78 80 LEU A N 1
ATOM 660 C CA . LEU A 1 80 ? 31.932 0.823 -19.343 1.00 62.78 80 LEU A CA 1
ATOM 661 C C . LEU A 1 80 ? 32.840 -0.371 -19.035 1.00 62.78 80 LEU A C 1
ATOM 663 O O . LEU A 1 80 ? 33.961 -0.197 -18.585 1.00 62.78 80 LEU A O 1
ATOM 667 N N . ILE A 1 81 ? 32.401 -1.604 -19.306 1.00 64.06 81 ILE A N 1
ATOM 668 C CA . ILE A 1 81 ? 33.144 -2.787 -18.833 1.00 64.06 81 ILE A CA 1
ATOM 669 C C . ILE A 1 81 ? 34.429 -3.028 -19.638 1.00 64.06 81 ILE A C 1
ATOM 671 O O . ILE A 1 81 ? 35.461 -3.328 -19.047 1.00 64.06 81 ILE A O 1
ATOM 675 N N . VAL A 1 82 ? 34.423 -2.860 -20.965 1.00 62.69 82 VAL A N 1
ATOM 676 C CA . VAL A 1 82 ? 35.652 -3.051 -21.761 1.00 62.69 82 VAL A CA 1
ATOM 677 C C . VAL A 1 82 ? 36.650 -1.911 -21.529 1.00 62.69 82 VAL A C 1
ATOM 679 O O . VAL A 1 82 ? 37.831 -2.185 -21.341 1.00 62.69 82 VAL A O 1
ATOM 682 N N . TYR A 1 83 ? 36.210 -0.651 -21.477 1.00 59.44 83 TYR A N 1
ATOM 683 C CA . TYR A 1 83 ? 37.125 0.478 -21.255 1.00 59.44 83 TYR A CA 1
ATOM 684 C C . TYR A 1 83 ? 37.599 0.613 -19.802 1.00 59.44 83 TYR A C 1
ATOM 686 O O . TYR A 1 83 ? 38.743 0.993 -19.597 1.00 59.44 83 TYR A O 1
ATOM 694 N N . ASP A 1 84 ? 36.803 0.267 -18.789 1.00 59.69 84 ASP A N 1
ATOM 695 C CA . ASP A 1 84 ? 37.271 0.376 -17.400 1.00 59.69 84 ASP A CA 1
ATOM 696 C C . ASP A 1 84 ? 38.000 -0.889 -16.915 1.00 59.69 84 ASP A C 1
ATOM 698 O O . ASP A 1 84 ? 38.876 -0.778 -16.064 1.00 59.69 84 ASP A O 1
ATOM 702 N N . ILE A 1 85 ? 37.707 -2.090 -17.443 1.00 61.78 85 ILE A N 1
ATOM 703 C CA . ILE A 1 85 ? 38.390 -3.333 -17.018 1.00 61.78 85 ILE A CA 1
ATOM 704 C C . ILE A 1 85 ? 39.592 -3.669 -17.910 1.00 61.78 85 ILE A C 1
ATOM 706 O O . ILE A 1 85 ? 40.672 -3.933 -17.386 1.00 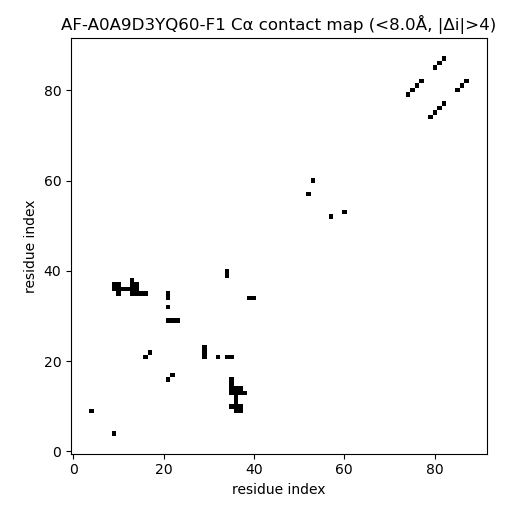61.78 85 ILE A O 1
ATOM 710 N N . VAL A 1 86 ? 39.457 -3.639 -19.243 1.00 60.09 86 VAL A N 1
ATOM 711 C CA . VAL A 1 86 ? 40.562 -4.037 -20.146 1.00 60.09 86 VAL A CA 1
ATOM 712 C C . VAL A 1 86 ? 41.644 -2.955 -20.216 1.00 60.09 86 VAL A C 1
ATOM 714 O O . VAL A 1 86 ? 42.832 -3.263 -20.261 1.00 60.09 86 VAL A O 1
ATOM 717 N N . TYR A 1 87 ? 41.263 -1.677 -20.170 1.00 56.81 87 TYR A N 1
ATOM 718 C CA . TYR A 1 87 ? 42.221 -0.563 -20.200 1.00 56.81 87 TYR A CA 1
ATOM 719 C C . TYR A 1 87 ? 42.920 -0.345 -18.844 1.00 56.81 87 TYR A C 1
ATOM 721 O O . TYR A 1 87 ? 44.061 0.118 -18.809 1.00 56.81 87 TYR A O 1
ATOM 729 N N . PHE A 1 88 ? 42.291 -0.737 -17.731 1.00 54.34 88 PHE A N 1
ATOM 730 C CA . PHE A 1 88 ? 42.931 -0.734 -16.411 1.00 54.34 88 PHE A CA 1
ATOM 731 C C . PHE A 1 88 ? 43.966 -1.859 -16.262 1.00 54.34 88 PHE A C 1
ATOM 733 O O . PHE A 1 88 ? 45.006 -1.643 -15.645 1.00 54.34 88 PHE A O 1
ATOM 740 N N . ASP A 1 89 ? 43.735 -3.028 -16.869 1.00 56.44 89 ASP A N 1
ATOM 741 C CA . ASP A 1 89 ? 44.708 -4.132 -16.876 1.00 56.44 89 ASP A CA 1
ATOM 742 C C . ASP A 1 89 ? 45.892 -3.866 -17.830 1.00 56.44 89 ASP A C 1
ATOM 744 O O . ASP A 1 89 ? 47.006 -4.314 -17.597 1.00 56.44 89 ASP A O 1
ATOM 748 N N . SER A 1 90 ? 45.696 -3.051 -18.875 1.00 58.47 90 SER A N 1
ATOM 749 C CA . SER A 1 90 ? 46.760 -2.700 -19.830 1.00 58.47 90 SER A CA 1
ATOM 750 C C . SER A 1 90 ? 47.715 -1.587 -19.359 1.00 58.47 90 SER A C 1
ATOM 752 O O . SER A 1 90 ? 48.673 -1.281 -20.072 1.00 58.47 90 SER A O 1
ATOM 754 N N . THR A 1 91 ? 47.458 -0.944 -18.214 1.00 55.25 91 THR A N 1
ATOM 755 C CA . THR A 1 91 ? 48.301 0.140 -17.663 1.00 55.25 91 THR A CA 1
ATOM 756 C C . THR A 1 91 ? 49.045 -0.241 -16.377 1.00 55.25 91 THR A C 1
ATOM 758 O O . THR A 1 91 ? 49.575 0.638 -15.693 1.00 55.25 91 THR A O 1
ATOM 761 N N . LYS A 1 92 ? 49.132 -1.541 -16.068 1.00 53.03 92 LYS A N 1
ATOM 762 C CA . LYS A 1 92 ? 50.019 -2.093 -15.035 1.00 53.03 92 LYS A CA 1
ATOM 763 C C . LYS A 1 92 ? 51.161 -2.903 -15.630 1.00 53.03 92 LYS A C 1
ATOM 765 O O . LYS A 1 92 ? 50.952 -3.531 -16.688 1.00 53.03 92 LYS A O 1
#

Radius of gyration: 23.33 Å; Cα contacts (8 Å, |Δi|>4): 36; chains: 1; bounding box: 70×23×44 Å

Organism: Dreissena polymorpha (NCBI:txid45954)